Protein AF-A0A4Q5VCU3-F1 (afdb_monomer)

Foldseek 3Di:
DDPDDDCPLLVVLQVVLCVQLVHRFDLVDLVRVCCSCCPVVVDDFDDDPDVLVSLVVVVVPDPSSVSSNVNVVVD

Mean predicted aligned error: 6.62 Å

Secondary structure (DSSP, 8-state):
----S--HHHHHHHHHHHHHHTS---TT-HHHHHHHHHHHS---PPP-SSHHHHHHHHTTS-HHHHHHHHHHH--

pLDDT: mean 83.53, std 11.88, range [47.28, 92.25]

Solvent-accessible surface area (backbone atoms only — not comparable to full-atom values): 4617 Å² total; per-residue (Å²): 133,80,88,78,92,80,69,66,62,60,56,47,41,49,51,50,48,21,60,74,65,73,44,90,67,53,71,81,41,64,68,55,45,52,49,43,34,41,74,75,66,68,44,82,71,58,95,55,99,42,68,69,58,19,39,63,76,51,32,90,82,34,72,67,43,46,44,38,52,51,49,58,67,70,110

Nearest PDB structures (foldseek):
  4ds5-assembly2_D  TM=8.509E-01  e=8.097E-03  Geobacillus kaustophilus HTA426
  6dsx-assembly1_A  TM=8.447E-01  e=9.179E-03  Geobacillus stearothermophilus
  8xjr-assembly1_A  TM=8.686E-01  e=1.041E-02  Thermus aquaticus
  2hhx-assembly1_A  TM=8.305E-01  e=1.948E-02  Geobacillus stearothermophilus
  4xvm-assembly1_A  TM=7.527E-01  e=4.401E-02  Homo sapiens

Radius of gyration: 12.99 Å; Cα contacts (8 Å, |Δi|>4): 60; chain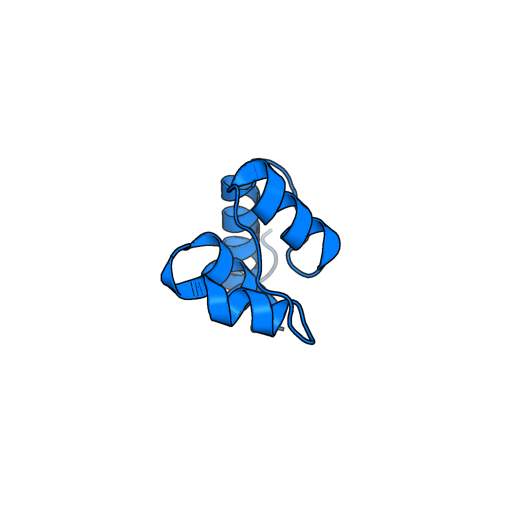s: 1; bounding box: 28×21×46 Å

Structure (mmCIF, N/CA/C/O backbone):
data_AF-A0A4Q5VCU3-F1
#
_entry.id   AF-A0A4Q5VCU3-F1
#
loop_
_atom_site.group_PDB
_atom_site.id
_atom_site.type_symbol
_atom_site.label_atom_id
_atom_site.label_alt_id
_atom_site.label_comp_id
_atom_site.label_asym_id
_atom_site.label_entity_id
_atom_site.label_seq_id
_atom_site.pdbx_PDB_ins_code
_atom_site.Cartn_x
_atom_site.Cartn_y
_atom_site.Cartn_z
_atom_site.occupancy
_atom_site.B_iso_or_equiv
_atom_site.auth_seq_id
_atom_site.auth_comp_id
_atom_site.auth_asym_id
_atom_site.auth_atom_id
_atom_site.pdbx_PDB_model_num
ATOM 1 N N . MET A 1 1 ? 16.238 0.060 -30.294 1.00 50.12 1 MET A N 1
ATOM 2 C CA . MET A 1 1 ? 15.352 -1.087 -30.029 1.00 50.12 1 MET A CA 1
ATOM 3 C C . MET A 1 1 ? 15.720 -1.626 -28.664 1.00 50.12 1 MET A C 1
ATOM 5 O O . MET A 1 1 ? 16.905 -1.777 -28.410 1.00 50.12 1 MET A O 1
ATOM 9 N N . GLU A 1 2 ? 14.698 -1.766 -27.823 1.00 51.66 2 GLU A N 1
ATOM 10 C CA . GLU A 1 2 ? 14.638 -2.472 -26.536 1.00 51.66 2 GLU A CA 1
ATOM 11 C C . GLU A 1 2 ? 15.800 -2.300 -25.543 1.00 51.66 2 GLU A C 1
ATOM 13 O O . GLU A 1 2 ? 16.838 -2.954 -25.605 1.00 51.66 2 GLU A O 1
ATOM 18 N N . SER A 1 3 ? 15.567 -1.432 -24.557 1.00 47.28 3 SER A N 1
ATOM 19 C CA . SER A 1 3 ? 16.353 -1.346 -23.332 1.00 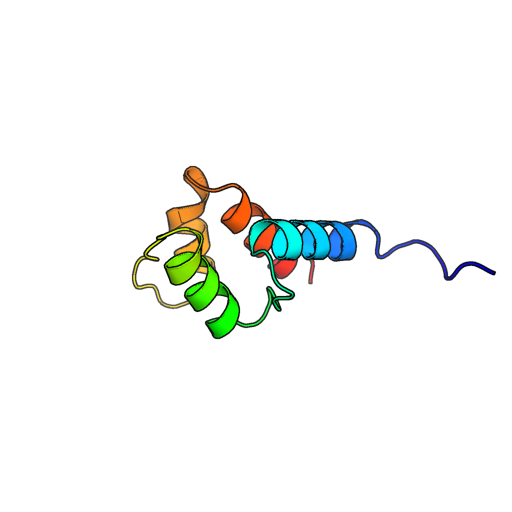47.28 3 SER A CA 1
ATOM 20 C C . SER A 1 3 ? 16.296 -2.673 -22.564 1.00 47.28 3 SER A C 1
ATOM 22 O O . SER A 1 3 ? 15.301 -2.993 -21.923 1.00 47.28 3 SER A O 1
ATOM 24 N N . THR A 1 4 ? 17.380 -3.437 -22.669 1.00 49.69 4 THR A N 1
ATOM 25 C CA . THR A 1 4 ? 18.034 -4.225 -21.607 1.00 49.69 4 THR A CA 1
ATOM 26 C C . THR A 1 4 ? 17.171 -4.656 -20.408 1.00 49.69 4 THR A C 1
ATOM 28 O O . THR A 1 4 ? 16.925 -3.904 -19.466 1.00 49.69 4 THR A O 1
ATOM 31 N N . THR A 1 5 ? 16.820 -5.938 -20.427 1.00 65.50 5 THR A N 1
ATOM 32 C CA . THR A 1 5 ? 16.361 -6.821 -19.345 1.00 65.50 5 THR A CA 1
ATOM 33 C C . THR A 1 5 ? 17.166 -6.729 -18.035 1.00 65.50 5 THR A C 1
ATOM 35 O O . THR A 1 5 ? 18.344 -7.078 -18.025 1.00 65.50 5 THR A O 1
ATOM 38 N N . SER A 1 6 ? 16.500 -6.321 -16.937 1.00 52.38 6 SER A N 1
ATOM 39 C CA . SER A 1 6 ? 16.650 -6.856 -15.554 1.00 52.38 6 SER A CA 1
ATOM 40 C C . SER A 1 6 ? 15.729 -6.181 -14.509 1.00 52.38 6 SER A C 1
ATOM 42 O O . SER A 1 6 ? 15.639 -6.639 -13.373 1.00 52.38 6 SER A O 1
ATOM 44 N N . THR A 1 7 ? 14.961 -5.146 -14.874 1.00 54.12 7 THR A N 1
ATOM 45 C CA . THR A 1 7 ? 14.011 -4.441 -13.975 1.00 54.12 7 THR A CA 1
ATOM 46 C C . THR A 1 7 ? 12.590 -5.035 -14.002 1.00 54.12 7 THR A C 1
ATOM 48 O O . THR A 1 7 ? 11.598 -4.328 -13.867 1.00 54.12 7 THR A O 1
ATOM 51 N N . SER A 1 8 ? 12.430 -6.338 -14.234 1.00 61.53 8 SER A N 1
ATOM 52 C CA . SER A 1 8 ? 11.113 -6.893 -14.599 1.00 61.53 8 SER A CA 1
ATOM 53 C C . SER A 1 8 ? 10.170 -7.130 -13.415 1.00 61.53 8 SER A C 1
ATOM 55 O O . SER A 1 8 ? 8.958 -7.069 -13.594 1.00 61.53 8 SER A O 1
ATOM 57 N N . ASN A 1 9 ? 10.688 -7.361 -12.202 1.00 79.06 9 ASN A N 1
ATOM 58 C CA . ASN A 1 9 ? 9.838 -7.673 -11.046 1.00 79.06 9 ASN A CA 1
ATOM 59 C C . ASN A 1 9 ? 9.375 -6.411 -10.296 1.00 79.06 9 ASN A C 1
ATOM 61 O O . ASN A 1 9 ? 8.197 -6.252 -9.997 1.00 79.06 9 A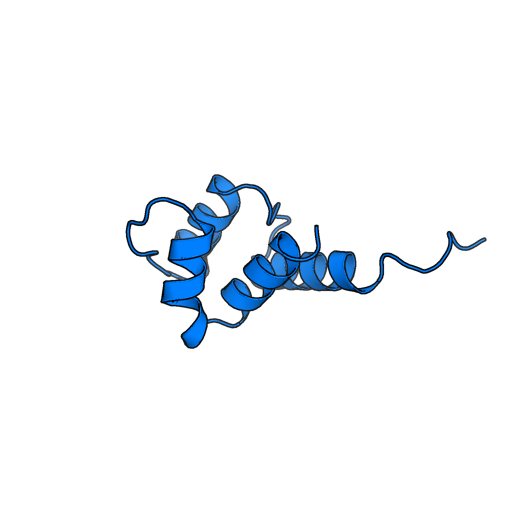SN A O 1
ATOM 65 N N . LYS A 1 10 ? 10.281 -5.455 -10.057 1.00 84.12 10 LYS A N 1
ATOM 66 C CA . LYS A 1 10 ? 9.967 -4.220 -9.318 1.00 84.12 10 LYS A CA 1
ATOM 67 C C . LYS A 1 10 ? 8.938 -3.351 -10.050 1.00 84.12 10 LYS A C 1
ATOM 69 O O . LYS A 1 10 ? 7.960 -2.915 -9.449 1.00 84.12 10 LYS A O 1
ATOM 74 N N . GLU A 1 11 ? 9.104 -3.182 -11.361 1.00 86.69 11 GLU A N 1
ATOM 75 C CA . GLU A 1 11 ? 8.146 -2.483 -12.232 1.00 86.69 11 GLU A CA 1
ATOM 76 C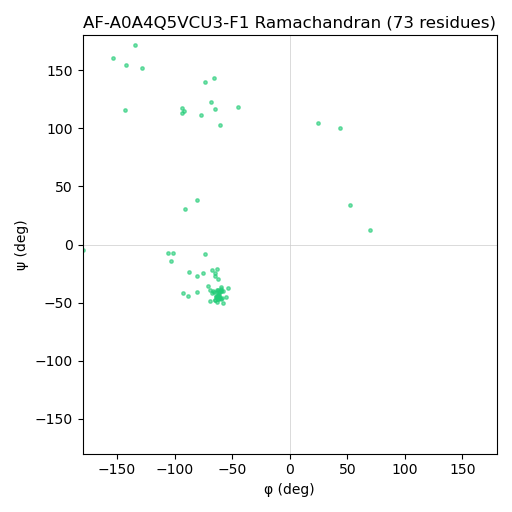 C . GLU A 1 11 ? 6.785 -3.196 -12.280 1.00 86.69 11 GLU A C 1
ATOM 78 O O . GLU A 1 11 ? 5.735 -2.550 -12.257 1.00 86.69 11 GLU A O 1
ATOM 83 N N . PHE A 1 12 ? 6.788 -4.534 -12.303 1.00 87.94 12 PHE A N 1
ATOM 84 C CA . PHE A 1 12 ? 5.566 -5.336 -12.277 1.00 87.94 12 PHE A CA 1
ATOM 85 C C . PHE A 1 12 ? 4.801 -5.162 -10.961 1.00 87.94 12 PHE A C 1
ATOM 87 O O . PHE A 1 12 ? 3.601 -4.881 -10.978 1.00 87.94 12 PHE A O 1
ATOM 94 N N . ILE A 1 13 ? 5.501 -5.256 -9.827 1.00 90.81 13 ILE A N 1
ATOM 95 C CA . ILE A 1 13 ? 4.926 -5.040 -8.499 1.00 90.81 13 ILE A CA 1
ATOM 96 C C . ILE A 1 13 ? 4.371 -3.616 -8.399 1.00 90.81 13 ILE A C 1
ATOM 98 O O . ILE A 1 13 ? 3.226 -3.444 -7.985 1.00 90.81 13 ILE A O 1
ATOM 102 N N . ARG A 1 14 ? 5.120 -2.599 -8.851 1.00 90.25 14 ARG A N 1
ATOM 103 C CA . ARG A 1 14 ? 4.643 -1.208 -8.870 1.00 90.25 14 ARG A CA 1
ATOM 104 C C . ARG A 1 14 ? 3.366 -1.058 -9.683 1.00 90.25 14 ARG A C 1
ATOM 106 O O . ARG A 1 14 ? 2.393 -0.514 -9.173 1.00 90.25 14 ARG A O 1
ATOM 113 N N . LYS A 1 15 ? 3.331 -1.574 -10.917 1.00 91.12 15 LYS A N 1
ATOM 114 C CA . LYS A 1 15 ? 2.118 -1.538 -11.748 1.00 91.12 15 LYS A CA 1
ATOM 115 C C . LYS A 1 15 ? 0.938 -2.182 -11.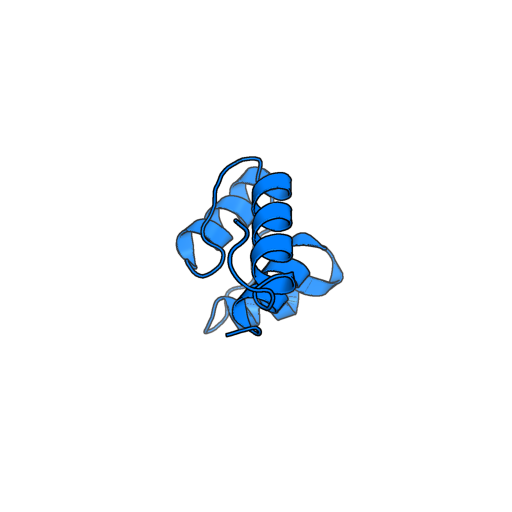036 1.00 91.12 15 LYS A C 1
ATOM 117 O O . LYS A 1 15 ? -0.147 -1.611 -11.029 1.00 91.12 15 LYS A O 1
ATOM 122 N N . ARG A 1 16 ? 1.143 -3.341 -10.410 1.00 91.81 16 ARG A N 1
ATOM 123 C CA . ARG A 1 16 ? 0.094 -4.040 -9.663 1.00 91.81 16 ARG A CA 1
ATOM 124 C C . ARG A 1 16 ? -0.414 -3.198 -8.491 1.00 91.81 16 ARG A C 1
ATOM 126 O O . ARG A 1 16 ? -1.623 -3.074 -8.326 1.00 91.81 16 ARG A O 1
ATOM 133 N N . ILE A 1 17 ? 0.488 -2.572 -7.737 1.00 91.56 17 ILE A N 1
ATOM 134 C CA . ILE A 1 17 ? 0.148 -1.654 -6.644 1.00 91.56 17 ILE A CA 1
ATOM 135 C C . ILE A 1 17 ? -0.674 -0.468 -7.168 1.00 91.56 17 ILE A C 1
ATOM 137 O O . ILE A 1 17 ? -1.727 -0.180 -6.604 1.00 91.56 17 ILE A O 1
ATOM 141 N N . CYS A 1 18 ? -0.261 0.173 -8.267 1.00 91.62 18 CYS A N 1
ATOM 142 C CA . CYS A 1 18 ? -1.010 1.280 -8.873 1.00 91.62 18 CYS A CA 1
ATOM 143 C C . CYS A 1 18 ? -2.402 0.842 -9.363 1.00 91.62 18 CYS A C 1
ATOM 145 O O . CYS A 1 18 ? -3.381 1.564 -9.177 1.00 91.62 18 CYS A O 1
ATOM 147 N N . ILE A 1 19 ? -2.520 -0.359 -9.945 1.00 91.31 19 ILE A N 1
ATOM 148 C CA . ILE A 1 19 ? -3.807 -0.934 -10.373 1.00 91.31 19 ILE A CA 1
ATOM 149 C C . ILE A 1 19 ? -4.730 -1.137 -9.167 1.00 91.31 19 ILE A C 1
ATOM 151 O O . ILE A 1 19 ? -5.885 -0.719 -9.201 1.00 91.31 19 ILE A O 1
ATOM 155 N N . TYR A 1 20 ? -4.214 -1.717 -8.082 1.00 89.56 20 TYR A N 1
ATOM 156 C CA . TYR A 1 20 ? -4.954 -1.903 -6.834 1.00 89.56 20 TYR A CA 1
ATOM 157 C C . TYR A 1 20 ? -5.376 -0.569 -6.204 1.00 89.56 20 TYR A C 1
ATOM 159 O O . TYR A 1 20 ? -6.521 -0.407 -5.778 1.00 89.56 20 TYR A O 1
ATOM 167 N N . ALA A 1 21 ? -4.469 0.405 -6.184 1.00 88.88 21 ALA A N 1
ATOM 168 C CA . ALA A 1 21 ? -4.730 1.754 -5.701 1.00 88.88 21 ALA A CA 1
ATOM 169 C C . ALA A 1 21 ? -5.762 2.501 -6.570 1.00 88.88 21 ALA A C 1
ATOM 171 O O . ALA A 1 21 ? -6.464 3.392 -6.088 1.00 88.88 21 ALA A O 1
ATOM 172 N N . GLY A 1 22 ? -5.874 2.146 -7.852 1.00 89.25 22 GLY A N 1
ATOM 173 C CA . GLY A 1 22 ? -6.678 2.865 -8.839 1.00 89.25 22 GLY A CA 1
ATOM 174 C C . GLY A 1 22 ? -6.111 4.241 -9.207 1.00 89.25 22 GLY A C 1
ATOM 175 O O . GLY A 1 22 ? -6.816 5.042 -9.815 1.00 89.25 22 GLY A O 1
ATOM 176 N N . LYS A 1 23 ? -4.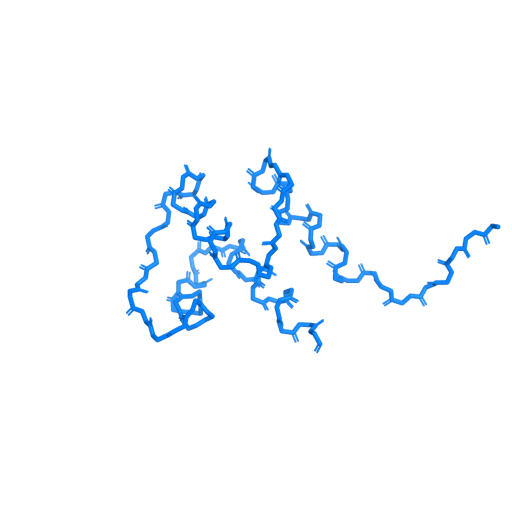866 4.532 -8.815 1.00 89.75 23 LYS A N 1
ATOM 177 C CA . LYS A 1 23 ? -4.113 5.748 -9.143 1.00 89.75 23 LYS A CA 1
ATOM 178 C C . LYS A 1 23 ? -2.615 5.447 -9.091 1.00 89.75 23 LYS A C 1
ATOM 180 O O . LYS A 1 23 ? -2.215 4.471 -8.456 1.00 89.75 23 LYS A O 1
ATOM 185 N N . ASP A 1 24 ? -1.795 6.282 -9.726 1.00 90.00 24 ASP A N 1
ATOM 186 C CA . ASP A 1 24 ? -0.344 6.162 -9.567 1.00 90.00 24 ASP A CA 1
ATOM 187 C C . ASP A 1 24 ? 0.029 6.556 -8.136 1.00 90.00 24 ASP A C 1
ATOM 189 O O . ASP A 1 24 ? -0.333 7.640 -7.671 1.00 90.00 24 ASP A O 1
ATOM 193 N N . ILE A 1 25 ? 0.689 5.645 -7.425 1.00 90.12 25 ILE A N 1
ATOM 194 C CA . ILE A 1 25 ? 1.214 5.893 -6.085 1.00 90.12 25 ILE A CA 1
ATOM 195 C C . ILE A 1 25 ? 2.677 5.494 -6.039 1.00 90.12 25 ILE A C 1
ATOM 197 O O . ILE A 1 25 ? 3.107 4.576 -6.741 1.00 90.12 25 ILE A O 1
ATOM 201 N N . ASP A 1 26 ? 3.422 6.149 -5.159 1.00 89.56 26 ASP A N 1
ATOM 202 C CA . ASP A 1 26 ? 4.778 5.735 -4.844 1.00 89.56 26 ASP A CA 1
ATOM 203 C C . ASP A 1 26 ? 4.773 4.767 -3.643 1.00 89.56 26 ASP A C 1
ATOM 205 O O . ASP A 1 26 ? 4.417 5.184 -2.540 1.00 89.56 26 ASP A O 1
ATOM 209 N N . PRO A 1 27 ? 5.161 3.483 -3.807 1.00 89.19 27 PRO A N 1
ATOM 210 C CA . PRO A 1 27 ? 5.160 2.517 -2.706 1.00 89.19 27 PRO A CA 1
ATOM 211 C C . PRO A 1 27 ? 6.297 2.727 -1.693 1.00 89.19 27 PRO A C 1
ATOM 213 O O . PRO A 1 27 ? 6.333 2.040 -0.671 1.00 89.19 27 PRO A O 1
ATOM 216 N N . MET A 1 28 ? 7.253 3.619 -1.983 1.00 89.31 28 MET A N 1
ATOM 217 C CA . MET A 1 28 ? 8.319 4.008 -1.053 1.00 89.31 28 MET A CA 1
ATOM 218 C C . MET A 1 28 ? 7.893 5.163 -0.142 1.00 89.31 28 MET A C 1
ATOM 220 O O . MET A 1 28 ? 8.427 5.280 0.959 1.00 89.31 28 MET A O 1
ATOM 224 N N . SER A 1 29 ? 6.916 5.967 -0.561 1.00 91.44 29 SER A N 1
ATOM 225 C CA . SER A 1 29 ? 6.344 7.064 0.209 1.00 91.44 29 SER A CA 1
ATOM 226 C C . SER A 1 29 ? 5.375 6.555 1.274 1.00 91.44 29 SER A C 1
ATOM 228 O O . SER A 1 29 ? 4.275 6.084 0.974 1.00 91.44 29 SER A O 1
ATOM 230 N N . ASP A 1 30 ? 5.769 6.696 2.540 1.00 90.12 30 ASP A N 1
ATOM 231 C CA . ASP A 1 30 ? 4.955 6.247 3.667 1.00 90.12 30 ASP A CA 1
ATOM 232 C C . ASP A 1 30 ? 3.580 6.922 3.720 1.00 90.12 30 ASP A C 1
ATOM 234 O O . ASP A 1 30 ? 2.573 6.264 3.974 1.00 90.12 30 ASP A O 1
ATOM 238 N N . GLU A 1 31 ? 3.529 8.220 3.419 1.00 90.56 31 GLU A N 1
ATOM 239 C CA . GLU A 1 31 ? 2.292 9.001 3.397 1.00 90.56 31 GLU A CA 1
ATOM 240 C C . GLU A 1 31 ? 1.326 8.508 2.312 1.00 90.56 31 GLU A C 1
ATOM 242 O O . GLU A 1 31 ? 0.137 8.318 2.575 1.00 90.56 31 GLU A O 1
ATOM 247 N N . GLN A 1 32 ? 1.823 8.256 1.095 1.00 92.25 32 GLN A N 1
ATOM 248 C CA . GLN A 1 32 ? 0.969 7.775 0.008 1.00 92.25 32 GLN A CA 1
ATOM 249 C C . GLN A 1 32 ? 0.431 6.372 0.282 1.00 92.25 32 GLN A C 1
ATOM 251 O O . GLN A 1 32 ? -0.743 6.106 0.009 1.00 92.25 32 GLN A O 1
ATOM 256 N N . VAL A 1 33 ? 1.270 5.497 0.842 1.00 91.00 33 VAL A N 1
ATOM 257 C CA . VAL A 1 33 ? 0.881 4.142 1.237 1.00 91.00 33 VAL A CA 1
ATOM 258 C C . VAL A 1 33 ? -0.155 4.169 2.364 1.00 91.00 33 VAL A C 1
ATOM 260 O O . VAL A 1 33 ? -1.179 3.496 2.267 1.00 91.00 33 VAL A O 1
ATOM 263 N N . ASP A 1 34 ? 0.055 4.957 3.416 1.00 90.31 34 ASP A N 1
ATOM 264 C CA . ASP A 1 34 ? -0.910 5.073 4.515 1.00 90.31 34 ASP A CA 1
ATOM 265 C C . ASP A 1 34 ? -2.255 5.628 4.022 1.00 90.31 34 ASP A C 1
ATOM 267 O O . ASP A 1 34 ? -3.316 5.063 4.303 1.00 90.31 34 ASP A O 1
ATOM 271 N N . ASN A 1 35 ? -2.212 6.679 3.200 1.00 90.94 35 ASN A N 1
ATOM 272 C CA . ASN A 1 35 ? -3.408 7.303 2.657 1.00 90.94 35 ASN A CA 1
ATOM 273 C C . ASN A 1 35 ? -4.199 6.339 1.762 1.00 90.94 35 ASN A C 1
ATOM 275 O O . ASN A 1 35 ? -5.416 6.238 1.908 1.00 90.94 35 ASN A O 1
ATOM 279 N N . ILE A 1 36 ? -3.549 5.593 0.856 1.00 91.38 36 ILE A N 1
ATOM 280 C CA . ILE A 1 36 ? -4.269 4.630 0.007 1.00 91.38 36 ILE A CA 1
ATOM 281 C C . ILE A 1 36 ? -4.856 3.482 0.831 1.00 91.38 36 ILE A C 1
ATOM 283 O O . ILE A 1 36 ? -6.001 3.099 0.600 1.00 91.38 36 ILE A O 1
ATOM 287 N N . LEU A 1 37 ? -4.120 2.963 1.817 1.00 89.88 37 LEU A N 1
ATOM 288 C CA . LEU A 1 37 ? -4.600 1.874 2.664 1.00 89.88 37 LEU A CA 1
ATOM 289 C C . LEU A 1 37 ? -5.845 2.305 3.443 1.00 89.88 37 LEU A C 1
ATOM 291 O O . LEU A 1 37 ? -6.852 1.600 3.406 1.00 89.88 37 LEU A O 1
ATOM 295 N N . LYS A 1 38 ? -5.840 3.508 4.024 1.00 89.94 38 LYS A N 1
ATOM 296 C CA . LYS A 1 38 ? -7.001 4.057 4.736 1.00 89.94 38 LYS A CA 1
ATOM 297 C C . LYS A 1 38 ? -8.163 4.405 3.812 1.00 89.94 38 LYS A C 1
ATOM 299 O O . LYS A 1 38 ? -9.293 4.031 4.093 1.00 89.94 38 LYS A O 1
ATOM 304 N N . THR A 1 39 ? -7.917 5.118 2.715 1.00 90.25 39 THR A N 1
ATOM 305 C CA . THR A 1 39 ? -9.003 5.659 1.874 1.00 90.25 39 THR A CA 1
ATOM 306 C C . THR A 1 39 ? -9.594 4.635 0.914 1.00 90.25 39 THR A C 1
ATOM 308 O O . THR A 1 39 ? -10.806 4.612 0.718 1.00 90.25 39 THR A O 1
ATOM 311 N N . LYS A 1 40 ? -8.762 3.792 0.296 1.00 90.00 40 LYS A N 1
ATOM 312 C CA . LYS A 1 40 ? -9.194 2.847 -0.743 1.00 90.00 40 LYS A CA 1
ATOM 313 C C . LYS A 1 40 ? -9.557 1.487 -0.172 1.00 90.00 40 LYS A C 1
ATOM 315 O O . LYS A 1 40 ? -10.534 0.890 -0.611 1.00 90.00 40 LYS A O 1
ATOM 320 N N . PHE A 1 41 ? -8.757 1.003 0.773 1.00 86.25 41 PHE A N 1
ATOM 321 C CA . PHE A 1 41 ? -8.920 -0.333 1.340 1.00 86.25 41 PHE A CA 1
ATOM 322 C C . PHE A 1 41 ? -9.596 -0.322 2.713 1.00 86.25 41 PHE A C 1
ATOM 324 O O . PHE A 1 41 ? -9.923 -1.389 3.223 1.00 86.25 41 PHE A O 1
ATOM 331 N N . ASN A 1 42 ? -9.823 0.860 3.302 1.00 89.00 42 ASN A N 1
ATOM 332 C CA . ASN A 1 42 ? -10.337 1.006 4.665 1.00 89.00 42 ASN A CA 1
ATOM 333 C C . ASN A 1 42 ? -9.503 0.207 5.690 1.00 89.00 42 ASN A C 1
ATOM 335 O O . ASN A 1 42 ? -10.023 -0.338 6.664 1.00 89.00 42 ASN A O 1
ATOM 339 N N . ILE A 1 43 ? -8.192 0.126 5.443 1.00 88.38 43 ILE A N 1
ATOM 340 C CA . ILE A 1 43 ? -7.217 -0.561 6.285 1.00 88.38 43 ILE A CA 1
ATOM 341 C C . ILE A 1 43 ? -6.621 0.459 7.245 1.00 88.38 43 ILE A C 1
ATOM 343 O O . ILE A 1 43 ? -5.936 1.400 6.840 1.00 88.38 43 ILE A O 1
ATOM 347 N N . SER A 1 44 ? -6.844 0.230 8.535 1.00 85.81 44 SER A N 1
ATOM 348 C CA . SER A 1 44 ? -6.185 0.976 9.602 1.00 85.81 44 SER A CA 1
ATOM 349 C C . SER A 1 44 ? -4.939 0.232 10.045 1.00 85.81 44 SER A C 1
ATOM 351 O O . SER A 1 44 ? -5.017 -0.853 10.619 1.00 85.81 44 SER A O 1
ATOM 353 N N . LEU A 1 45 ? -3.782 0.831 9.789 1.00 85.69 45 LEU A N 1
ATOM 354 C CA . LEU A 1 45 ? -2.513 0.279 10.227 1.00 85.69 45 LEU A CA 1
ATOM 355 C C . LEU A 1 45 ? -2.330 0.451 11.744 1.00 85.69 45 LEU A C 1
ATOM 357 O O . LEU A 1 45 ? -2.645 1.514 12.288 1.00 85.69 45 LEU A O 1
ATOM 361 N N . PRO A 1 46 ? -1.782 -0.557 12.446 1.00 86.12 46 PRO A N 1
ATOM 362 C CA . PRO A 1 46 ? -1.443 -0.417 13.853 1.00 86.12 46 PRO A CA 1
ATOM 363 C C . PRO A 1 46 ? -0.316 0.608 14.021 1.00 86.12 46 PRO A C 1
ATOM 365 O O . PRO A 1 46 ? 0.618 0.653 13.214 1.00 86.12 46 PRO A O 1
ATOM 368 N N . GLN A 1 47 ? -0.360 1.398 15.096 1.00 83.38 47 GLN A N 1
ATOM 369 C CA . GLN A 1 47 ? 0.744 2.297 15.440 1.00 83.38 47 GLN A CA 1
ATOM 370 C C . GLN A 1 47 ? 1.993 1.476 15.790 1.00 83.38 47 GLN A C 1
ATOM 372 O O . GLN A 1 47 ? 2.000 0.706 16.753 1.00 83.38 47 GLN A O 1
ATOM 377 N N . ARG A 1 48 ? 3.051 1.625 14.990 1.00 86.31 48 ARG A N 1
ATOM 378 C CA . ARG A 1 48 ? 4.368 1.001 15.185 1.00 86.31 48 ARG A CA 1
ATOM 379 C C . ARG A 1 48 ? 5.463 2.042 14.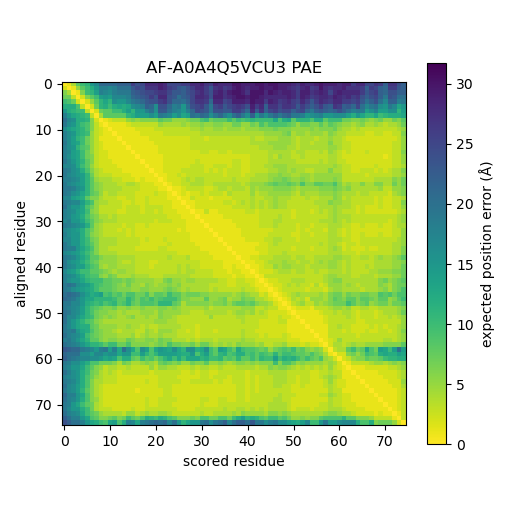958 1.00 86.31 48 ARG A C 1
ATOM 381 O O . ARG A 1 48 ? 5.194 3.140 14.487 1.00 86.31 48 ARG A O 1
ATOM 388 N N . GLN A 1 49 ? 6.706 1.673 15.270 1.00 84.12 49 GLN A N 1
ATOM 389 C CA . GLN A 1 49 ? 7.870 2.542 15.062 1.00 84.12 49 GLN A CA 1
ATOM 390 C C . GLN A 1 49 ? 8.120 2.891 13.589 1.00 84.12 49 GLN A C 1
ATOM 392 O O . GLN A 1 49 ? 8.659 3.955 13.308 1.00 84.12 49 GLN A O 1
ATOM 397 N N . THR A 1 50 ? 7.757 2.010 12.650 1.00 86.44 50 THR A N 1
ATOM 398 C CA . THR A 1 50 ? 7.917 2.252 11.209 1.00 86.44 50 THR A CA 1
ATOM 399 C C . THR A 1 50 ? 6.736 1.691 10.429 1.00 86.44 50 THR A C 1
ATOM 401 O O . THR A 1 50 ? 6.110 0.715 10.853 1.00 86.44 50 THR A O 1
ATOM 404 N N . LEU A 1 51 ? 6.473 2.257 9.247 1.00 86.38 51 LEU A N 1
ATOM 405 C CA . LEU A 1 51 ? 5.417 1.767 8.365 1.00 86.38 51 LEU A CA 1
ATOM 406 C C . LEU A 1 51 ? 5.647 0.312 7.945 1.00 86.38 51 LEU A C 1
ATOM 408 O O . LEU A 1 51 ? 4.694 -0.450 7.875 1.00 86.38 51 LEU A O 1
ATOM 412 N N . ASN A 1 52 ? 6.893 -0.103 7.693 1.00 88.44 52 ASN A N 1
ATOM 413 C CA . ASN A 1 52 ? 7.191 -1.493 7.332 1.00 88.44 52 ASN A CA 1
ATOM 414 C C . ASN A 1 52 ? 6.752 -2.482 8.418 1.00 88.44 52 ASN A C 1
ATOM 416 O O . ASN A 1 52 ? 6.198 -3.531 8.097 1.00 88.44 52 ASN A O 1
ATOM 420 N N . GLU A 1 53 ? 6.948 -2.147 9.693 1.00 88.00 53 GLU A N 1
ATOM 421 C CA . GLU A 1 53 ? 6.478 -2.985 10.799 1.00 88.00 53 GLU A CA 1
ATOM 422 C C . GLU A 1 53 ? 4.945 -2.985 10.899 1.00 88.00 53 GLU A C 1
ATOM 424 O O . GLU A 1 53 ? 4.344 -4.040 11.107 1.00 88.00 53 GLU A O 1
ATOM 429 N N . SER A 1 54 ? 4.293 -1.838 10.676 1.00 88.56 54 SER A N 1
ATOM 430 C CA . SER A 1 54 ? 2.827 -1.765 10.591 1.00 88.56 54 SER A CA 1
ATOM 431 C C . SER A 1 54 ? 2.261 -2.605 9.441 1.00 88.56 54 SER A C 1
ATOM 433 O O . SER A 1 54 ? 1.277 -3.323 9.623 1.00 88.56 54 SER A O 1
ATOM 435 N N . LEU A 1 55 ? 2.900 -2.552 8.270 1.00 88.44 55 LEU A N 1
ATOM 436 C CA . LEU A 1 55 ? 2.541 -3.337 7.092 1.00 88.44 55 LEU A CA 1
ATOM 437 C C . LEU A 1 55 ? 2.706 -4.831 7.381 1.00 88.44 55 LEU A C 1
ATOM 439 O O . LEU A 1 55 ? 1.760 -5.585 7.197 1.00 88.44 55 LEU A O 1
ATOM 443 N N . LYS A 1 56 ? 3.849 -5.275 7.921 1.00 87.50 56 LYS A N 1
ATOM 444 C CA . LYS A 1 56 ? 4.063 -6.693 8.270 1.00 87.50 56 LYS A CA 1
ATOM 445 C C . LYS A 1 56 ? 3.024 -7.222 9.256 1.00 87.50 56 LYS A C 1
ATOM 447 O O . LYS A 1 56 ? 2.555 -8.342 9.086 1.00 87.50 56 LYS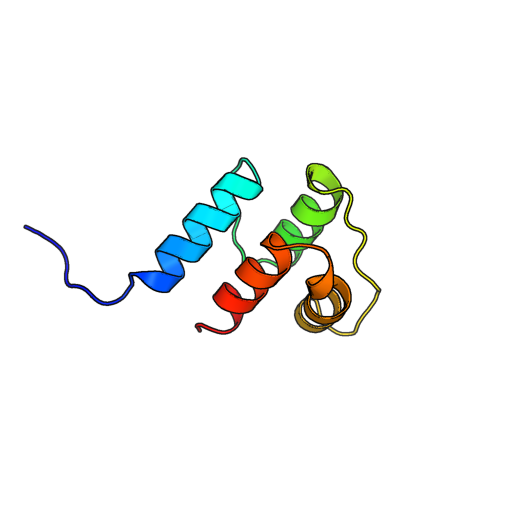 A O 1
ATOM 452 N N . ALA A 1 57 ? 2.642 -6.418 10.248 1.00 85.44 57 ALA A N 1
ATOM 453 C CA . ALA A 1 57 ? 1.615 -6.791 11.219 1.00 85.44 57 ALA A CA 1
ATOM 454 C C . ALA A 1 57 ? 0.218 -6.966 10.590 1.00 85.44 57 ALA A C 1
ATOM 456 O O . ALA A 1 57 ? -0.592 -7.710 11.131 1.00 85.44 57 ALA A O 1
ATOM 457 N N . THR A 1 58 ? -0.042 -6.313 9.453 1.00 83.44 58 THR A N 1
ATOM 458 C CA . THR A 1 58 ? -1.342 -6.306 8.751 1.00 83.44 58 THR A CA 1
ATOM 459 C C . THR A 1 58 ? -1.330 -7.184 7.483 1.00 83.44 58 THR A C 1
ATOM 461 O O . THR A 1 58 ? -2.363 -7.417 6.863 1.00 83.44 58 THR A O 1
ATOM 464 N N . ASN A 1 59 ? -0.162 -7.701 7.081 1.00 73.44 59 ASN A N 1
ATOM 465 C CA . ASN A 1 59 ? 0.062 -8.389 5.804 1.00 73.44 59 ASN A CA 1
ATOM 466 C C . ASN A 1 59 ? -0.749 -9.685 5.618 1.00 73.44 59 ASN A C 1
ATOM 468 O O . ASN A 1 59 ? -0.939 -10.118 4.487 1.00 73.44 59 ASN A O 1
ATOM 472 N N . ASN A 1 60 ? -1.223 -10.314 6.697 1.00 66.00 60 ASN A N 1
ATOM 473 C CA . ASN A 1 60 ? -1.957 -11.581 6.596 1.00 66.00 60 ASN A CA 1
ATOM 474 C C . ASN A 1 60 ? -3.325 -11.442 5.909 1.00 66.00 60 ASN A C 1
ATOM 476 O O . ASN A 1 60 ? -3.813 -12.423 5.357 1.00 66.00 60 ASN A O 1
ATOM 480 N N . ASP A 1 61 ? -3.908 -10.242 5.885 1.00 69.12 61 ASP A N 1
ATOM 481 C CA . ASP A 1 61 ? -5.275 -10.039 5.395 1.00 69.12 61 ASP A CA 1
ATOM 482 C C . ASP A 1 61 ? -5.346 -9.421 3.987 1.00 69.12 61 ASP A C 1
ATOM 484 O O . ASP A 1 61 ? -6.401 -9.450 3.350 1.00 69.12 61 ASP A O 1
ATOM 488 N N . HIS A 1 62 ? -4.245 -8.865 3.458 1.00 82.56 62 HIS A N 1
ATOM 489 C CA . HIS A 1 62 ? -4.304 -8.035 2.248 1.00 82.56 62 HIS A CA 1
ATOM 490 C C . HIS A 1 62 ? -3.103 -8.202 1.301 1.00 82.56 62 HIS A C 1
ATOM 492 O O . HIS A 1 62 ? -1.994 -7.759 1.599 1.00 82.56 62 HIS A O 1
ATOM 498 N N . GLU A 1 63 ? -3.355 -8.711 0.084 1.00 87.00 63 GLU A N 1
ATOM 499 C CA . GLU A 1 63 ? -2.337 -8.890 -0.975 1.00 87.00 63 GLU A CA 1
ATOM 500 C C . GLU A 1 63 ? -1.567 -7.589 -1.285 1.00 87.00 63 GLU A C 1
ATOM 502 O O . GLU A 1 63 ? -0.353 -7.614 -1.489 1.00 87.00 63 GLU A O 1
ATOM 507 N N . ILE A 1 64 ? -2.246 -6.435 -1.268 1.00 88.75 64 ILE A N 1
ATOM 508 C CA . ILE A 1 64 ? -1.633 -5.125 -1.545 1.00 88.75 64 ILE A CA 1
ATOM 509 C C . ILE A 1 64 ? -0.503 -4.783 -0.566 1.00 88.75 64 ILE A C 1
ATOM 511 O O . ILE A 1 64 ? 0.514 -4.224 -0.971 1.00 88.75 64 ILE A O 1
ATOM 515 N N . ILE A 1 65 ? -0.640 -5.167 0.704 1.00 89.75 65 ILE A N 1
ATOM 516 C CA . ILE A 1 65 ? 0.377 -4.930 1.731 1.00 89.75 65 ILE A CA 1
ATOM 517 C C . ILE A 1 65 ? 1.620 -5.771 1.439 1.00 89.75 65 ILE A C 1
ATOM 519 O O . ILE A 1 65 ? 2.740 -5.260 1.512 1.00 89.75 65 ILE A O 1
ATOM 523 N N . GLY A 1 66 ? 1.423 -7.023 1.026 1.00 89.44 66 GLY A N 1
ATOM 524 C CA . GLY A 1 66 ? 2.503 -7.929 0.644 1.00 89.44 66 GLY A CA 1
ATOM 525 C C . GLY A 1 66 ? 3.269 -7.427 -0.571 1.00 89.44 66 GLY A C 1
ATOM 526 O O . GLY A 1 66 ? 4.498 -7.454 -0.578 1.00 89.44 66 GLY A O 1
ATOM 527 N N . LEU A 1 67 ? 2.558 -6.887 -1.563 1.00 90.38 67 LEU A N 1
ATOM 528 C CA . LEU A 1 67 ? 3.162 -6.267 -2.743 1.00 90.38 67 LEU A CA 1
ATOM 529 C C . LEU A 1 67 ? 3.990 -5.031 -2.377 1.00 90.38 67 LEU A C 1
ATOM 531 O O . LEU A 1 67 ? 5.118 -4.893 -2.845 1.00 90.38 67 LEU A O 1
ATOM 535 N N . ILE A 1 68 ? 3.468 -4.155 -1.516 1.00 90.50 68 ILE A N 1
ATOM 536 C CA . ILE A 1 68 ? 4.194 -2.964 -1.054 1.00 90.50 68 ILE A CA 1
ATOM 537 C C . ILE A 1 68 ? 5.456 -3.374 -0.289 1.00 90.50 68 ILE A C 1
ATOM 539 O O . ILE A 1 68 ? 6.536 -2.862 -0.574 1.00 90.50 68 ILE A O 1
ATOM 543 N N . LEU A 1 69 ? 5.355 -4.335 0.633 1.00 90.12 69 LEU A N 1
ATOM 544 C CA . LEU A 1 69 ? 6.513 -4.869 1.352 1.00 90.12 69 LEU A CA 1
ATOM 545 C C . LEU A 1 69 ? 7.546 -5.465 0.394 1.00 90.12 69 LEU A C 1
ATOM 547 O O . LEU A 1 69 ? 8.727 -5.147 0.499 1.00 90.12 69 LEU A O 1
ATOM 551 N N . GLN A 1 70 ? 7.108 -6.271 -0.574 1.00 89.25 70 GLN A N 1
ATOM 552 C CA . GLN A 1 70 ? 7.989 -6.875 -1.571 1.00 89.25 70 GLN A CA 1
ATOM 553 C C . GLN A 1 70 ? 8.700 -5.809 -2.417 1.00 89.25 70 GLN A C 1
ATOM 555 O O . GLN A 1 70 ? 9.902 -5.921 -2.649 1.00 89.25 70 GLN A O 1
ATOM 560 N N . TYR A 1 71 ? 7.998 -4.743 -2.815 1.00 89.88 71 TYR A N 1
ATOM 561 C CA . TYR A 1 71 ? 8.589 -3.616 -3.540 1.00 89.88 71 TYR A CA 1
ATOM 562 C C . TYR A 1 71 ? 9.661 -2.892 -2.720 1.00 89.88 71 TYR A C 1
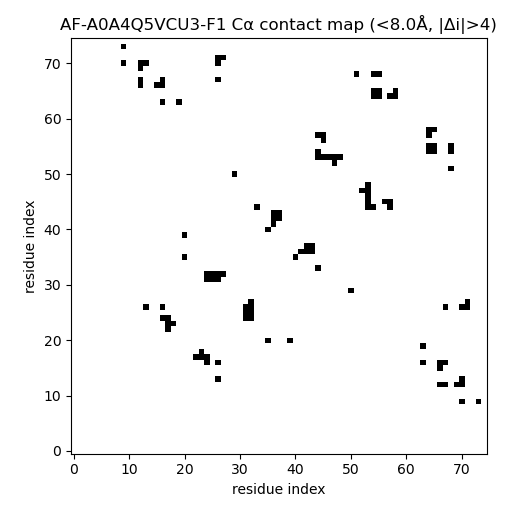ATOM 564 O O . TYR A 1 71 ? 10.732 -2.574 -3.239 1.00 89.88 71 TYR A O 1
ATOM 572 N N . ARG A 1 72 ? 9.375 -2.643 -1.436 1.00 87.75 72 ARG A N 1
ATOM 573 C CA . ARG A 1 72 ? 10.278 -1.937 -0.515 1.00 87.75 72 ARG A CA 1
ATOM 574 C C . ARG A 1 72 ? 11.497 -2.785 -0.150 1.00 87.75 72 ARG A C 1
ATOM 576 O O . ARG A 1 72 ? 12.594 -2.246 -0.039 1.00 87.75 72 ARG A O 1
ATOM 583 N N . SER A 1 73 ? 11.326 -4.100 -0.011 1.00 87.06 73 SER A N 1
ATOM 584 C CA . SER A 1 73 ? 12.415 -5.049 0.252 1.00 87.06 73 SER A CA 1
ATOM 585 C C . SER A 1 73 ? 13.280 -5.350 -0.974 1.00 87.06 73 SER A C 1
ATOM 587 O O . SER A 1 73 ? 14.439 -5.705 -0.803 1.00 87.06 73 SER A O 1
ATOM 589 N N . ALA A 1 74 ? 12.761 -5.191 -2.194 1.00 77.06 74 ALA A N 1
ATOM 590 C CA . ALA A 1 74 ? 13.513 -5.351 -3.442 1.00 77.06 74 ALA A CA 1
ATOM 591 C C . ALA A 1 74 ? 14.358 -4.104 -3.797 1.00 77.06 74 ALA A C 1
ATOM 593 O O . ALA A 1 74 ? 14.393 -3.678 -4.957 1.00 77.06 74 ALA A O 1
ATOM 594 N N . THR A 1 75 ? 14.958 -3.454 -2.796 1.00 56.66 75 THR A N 1
ATOM 595 C CA . THR A 1 75 ? 15.832 -2.278 -2.961 1.00 56.66 75 THR A CA 1
ATOM 596 C C . THR A 1 75 ? 17.291 -2.689 -2.929 1.00 56.66 75 THR A C 1
ATOM 598 O O . THR A 1 75 ? 17.635 -3.543 -2.086 1.00 56.66 75 THR A O 1
#

Sequence (75 aa):
MESTTSTSNKEFIRKRICIYAGKDIDPMSDEQVDNILKTKFNISLPQRQTLNESLKATNNDHEIIGLILQYRSAT